Protein AF-A0A2V9I191-F1 (afdb_monomer_lite)

Foldseek 3Di:
DDDDDDDVCPVVDPDDDDDLVPDDPVDDQAQAEDEAEEDDPSCVPCVVVSVVGYVHYHYHYDDDDDDDDDPDDDQDVVNVVQVVVDPVSPDDDDPPDPPPPVVVVPDPPDDPPPDDDDDDDDDDDDDDDDDDD

Sequence (133 aa):
VPRYPELHGAERFSGPAFHSSTWDYSVDLDGKNVAVVGTGASAIQFVPQIAPRVGKLYLFQRTPPWIVPRLDFAITDKWKRRFRAGPSGNISSGARNFASSVFSAIRPSARKSRTLPAAISRAGSKIPNCAPR

Secondary structure (DSSP, 8-state):
-------TTGGG--S----TTS--TT---TT-EEEEE--SHHHHHHHH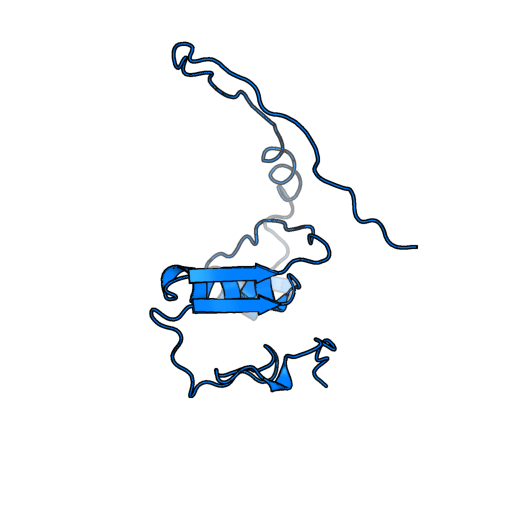HHTTTSSEEEEE-SSPPP----------HHHHHHHHT-GGGGTTS--S-SSSHHHHTS---------PPP---------------

pLDDT: mean 73.96, std 24.68, range [29.17, 97.88]

Structure (mmCIF, N/CA/C/O backbone):
data_AF-A0A2V9I191-F1
#
_entry.id   AF-A0A2V9I191-F1
#
loop_
_atom_site.group_PDB
_atom_site.id
_atom_site.type_symbol
_atom_site.label_atom_id
_atom_site.label_alt_id
_atom_site.label_comp_id
_atom_site.label_asym_id
_atom_site.label_entity_id
_atom_site.label_seq_id
_atom_site.pdbx_PDB_ins_code
_atom_site.Cartn_x
_atom_site.Cartn_y
_atom_site.Cartn_z
_atom_site.occupancy
_atom_site.B_iso_or_equiv
_atom_site.auth_seq_id
_atom_site.auth_comp_id
_atom_site.auth_asym_id
_atom_site.auth_atom_id
_atom_site.pdbx_PDB_model_num
ATOM 1 N N . VAL A 1 1 ? -2.732 -20.383 2.576 1.00 78.12 1 VAL A N 1
ATOM 2 C CA . VAL A 1 1 ? -3.880 -19.851 3.349 1.00 78.12 1 VAL A CA 1
ATOM 3 C C . VAL A 1 1 ? -3.421 -18.594 4.088 1.00 78.12 1 VAL A C 1
ATOM 5 O O . VAL A 1 1 ? -2.293 -18.620 4.576 1.00 78.12 1 VAL A O 1
ATOM 8 N N . PRO A 1 2 ? -4.197 -17.494 4.101 1.00 87.44 2 PRO A N 1
ATOM 9 C CA . PRO A 1 2 ? -3.827 -16.248 4.783 1.00 87.44 2 PRO A CA 1
ATOM 10 C C . PRO A 1 2 ? -3.688 -16.444 6.298 1.00 87.44 2 PRO A C 1
ATOM 12 O O . PRO A 1 2 ? -4.419 -17.247 6.875 1.00 87.44 2 PRO A O 1
ATOM 15 N N . ARG A 1 3 ? -2.791 -15.693 6.950 1.00 87.69 3 ARG A N 1
ATOM 16 C CA . ARG A 1 3 ? -2.651 -15.699 8.414 1.00 87.69 3 ARG A CA 1
ATOM 17 C C . ARG A 1 3 ? -3.113 -14.362 8.974 1.00 87.69 3 ARG A C 1
ATOM 19 O O . ARG A 1 3 ? -2.407 -13.365 8.854 1.00 87.69 3 ARG A O 1
ATOM 26 N N . TYR A 1 4 ? -4.274 -14.366 9.613 1.00 89.00 4 TYR A N 1
ATOM 27 C CA . TYR A 1 4 ? -4.785 -13.196 10.312 1.00 89.00 4 TYR A CA 1
ATOM 28 C C . TYR A 1 4 ? -4.152 -13.105 11.708 1.00 89.00 4 TYR A C 1
ATOM 30 O O . TYR A 1 4 ? -4.063 -14.123 12.398 1.00 89.00 4 TYR A O 1
ATOM 38 N N . PRO A 1 5 ? -3.653 -11.928 12.121 1.00 86.12 5 PRO A N 1
ATOM 39 C CA . PRO A 1 5 ? -3.225 -11.719 13.495 1.00 86.12 5 PRO A CA 1
ATOM 40 C C . PRO A 1 5 ? -4.447 -11.671 14.417 1.00 86.12 5 PRO A C 1
ATOM 42 O O . PRO A 1 5 ? -5.460 -11.061 14.080 1.00 86.12 5 PRO A O 1
ATOM 45 N N . GLU A 1 6 ? -4.331 -12.271 15.597 1.00 88.31 6 GLU A N 1
ATOM 46 C CA . GLU A 1 6 ? -5.316 -12.092 16.661 1.00 88.31 6 GLU A CA 1
ATOM 47 C C . GLU A 1 6 ? -5.154 -10.686 17.240 1.00 88.31 6 GLU A C 1
ATOM 49 O O . GLU A 1 6 ? -4.128 -10.340 17.830 1.00 88.31 6 GLU A O 1
ATOM 54 N N . LEU A 1 7 ? -6.157 -9.847 17.006 1.00 88.00 7 LEU A N 1
ATOM 55 C CA . LEU A 1 7 ? -6.208 -8.471 17.472 1.00 88.00 7 LEU A CA 1
ATOM 56 C C . LEU A 1 7 ? -7.455 -8.330 18.341 1.00 88.00 7 LEU A C 1
ATOM 58 O O . LEU A 1 7 ? -8.573 -8.389 17.835 1.00 88.00 7 LEU A O 1
ATOM 62 N N . HIS A 1 8 ? -7.267 -8.150 19.648 1.00 89.38 8 HIS A N 1
ATOM 63 C CA . HIS A 1 8 ? -8.381 -7.928 20.567 1.00 89.38 8 HIS A CA 1
ATOM 64 C C . HIS A 1 8 ? -9.185 -6.693 20.140 1.00 89.38 8 HIS A C 1
ATOM 66 O O . HIS A 1 8 ? -8.623 -5.600 20.033 1.00 89.38 8 HIS A O 1
ATOM 72 N N . GLY A 1 9 ? -10.491 -6.852 19.911 1.00 89.38 9 GLY A N 1
ATOM 73 C CA . GLY A 1 9 ? -11.363 -5.757 19.492 1.00 89.38 9 GLY A CA 1
ATOM 74 C C . GLY A 1 9 ? -11.418 -5.526 17.981 1.00 89.38 9 GLY A C 1
ATOM 75 O O . GLY A 1 9 ? -12.118 -4.606 17.555 1.00 89.38 9 GLY A O 1
ATOM 76 N N . ALA A 1 10 ? -10.720 -6.321 17.161 1.00 87.44 10 ALA A N 1
ATOM 77 C CA . ALA A 1 10 ? -10.784 -6.188 15.703 1.00 87.44 10 ALA A CA 1
ATOM 78 C C . ALA A 1 10 ? -12.190 -6.443 15.148 1.00 87.44 10 ALA A C 1
ATOM 80 O O . ALA A 1 10 ? -12.572 -5.832 14.154 1.00 87.44 10 ALA A O 1
ATOM 81 N N . GLU A 1 11 ? -12.990 -7.263 15.827 1.00 87.69 11 GLU A N 1
ATOM 82 C CA . GLU A 1 11 ? -14.394 -7.517 15.504 1.00 87.69 11 GLU A CA 1
ATOM 83 C C . GLU A 1 11 ? -15.290 -6.272 15.617 1.00 87.69 11 GLU A C 1
ATOM 85 O O . GLU A 1 11 ? -16.374 -6.234 15.043 1.00 87.69 11 GLU A O 1
ATOM 90 N N . ARG A 1 12 ? -14.843 -5.234 16.336 1.00 93.38 12 ARG A N 1
ATOM 91 C CA . ARG A 1 12 ? -15.579 -3.969 16.498 1.00 93.38 12 ARG A CA 1
ATOM 92 C C . ARG A 1 12 ? -15.276 -2.966 15.388 1.00 93.38 12 ARG A C 1
ATOM 94 O O . ARG A 1 12 ? -15.868 -1.887 15.362 1.00 93.38 12 ARG A O 1
ATOM 101 N N . PHE A 1 13 ? -14.328 -3.277 14.507 1.00 93.19 13 PHE A N 1
ATOM 102 C CA . PHE A 1 13 ? -13.984 -2.407 13.396 1.00 93.19 13 PHE A CA 1
ATOM 103 C C . PHE A 1 13 ? -15.102 -2.433 12.349 1.00 93.19 13 PHE A C 1
ATOM 105 O O . PHE A 1 13 ? -15.393 -3.466 11.758 1.00 93.19 13 PHE A O 1
ATOM 112 N N . SER A 1 14 ? -15.729 -1.281 12.120 1.00 92.88 14 SER A N 1
ATOM 113 C CA . SER A 1 14 ? -16.849 -1.132 11.182 1.00 92.88 14 SER A CA 1
ATOM 114 C C . SER A 1 14 ? -16.421 -0.832 9.742 1.00 92.88 14 SER A C 1
ATOM 116 O O . SER A 1 14 ? -17.267 -0.745 8.855 1.00 92.88 14 SER A O 1
ATOM 118 N N . GLY A 1 15 ? -15.123 -0.628 9.501 1.00 93.75 15 GLY A N 1
ATOM 119 C CA . GLY A 1 15 ? -14.584 -0.368 8.171 1.00 93.75 15 GLY A CA 1
ATOM 120 C C . GLY A 1 15 ? -14.223 -1.648 7.404 1.00 93.75 15 GLY A C 1
ATOM 121 O O . GLY A 1 15 ? -14.174 -2.732 7.985 1.00 93.75 15 GLY A O 1
ATOM 122 N N . PRO A 1 16 ? -13.898 -1.534 6.104 1.00 94.38 16 PRO A N 1
ATOM 123 C CA . PRO A 1 16 ? -13.420 -2.667 5.319 1.00 94.38 16 PRO A CA 1
ATOM 124 C C . PRO A 1 16 ? -12.080 -3.193 5.847 1.00 94.38 16 PRO A C 1
ATOM 126 O O . PRO A 1 16 ? -11.136 -2.422 6.034 1.00 94.38 16 PRO A O 1
ATOM 129 N N . ALA A 1 17 ? -11.982 -4.507 6.047 1.00 93.88 17 ALA A N 1
ATOM 130 C CA . ALA A 1 17 ? -10.766 -5.180 6.493 1.00 93.88 17 ALA A CA 1
ATOM 131 C C . ALA A 1 17 ? -10.548 -6.469 5.691 1.00 93.88 17 ALA A C 1
ATOM 133 O O . ALA A 1 17 ? -11.420 -7.332 5.634 1.00 93.88 17 ALA A O 1
ATOM 134 N N . PHE A 1 18 ? -9.373 -6.607 5.077 1.00 94.56 18 PHE A N 1
ATOM 135 C CA . PHE A 1 18 ? -9.018 -7.768 4.260 1.00 94.56 18 PHE A CA 1
ATOM 136 C C . PHE A 1 18 ? -7.510 -8.050 4.318 1.00 94.56 18 PHE A C 1
ATOM 138 O O . PHE A 1 18 ? -6.702 -7.173 4.630 1.00 94.56 18 PHE A O 1
ATOM 145 N N . HIS A 1 19 ? -7.112 -9.292 4.025 1.00 94.81 19 HIS A N 1
ATOM 146 C CA . HIS A 1 19 ? -5.701 -9.677 3.951 1.00 94.81 19 HIS A CA 1
ATOM 147 C C . HIS A 1 19 ? -5.118 -9.401 2.560 1.00 94.81 19 HIS A C 1
ATOM 149 O O . HIS A 1 19 ? -5.774 -9.622 1.547 1.00 94.81 19 HIS A O 1
ATOM 155 N N . SER A 1 20 ? -3.842 -9.008 2.491 1.00 94.31 20 SER A N 1
ATOM 156 C CA . SER A 1 20 ? -3.163 -8.678 1.220 1.00 94.31 20 SER A CA 1
ATOM 157 C C . SER A 1 20 ? -3.170 -9.800 0.166 1.00 94.31 20 SER A C 1
ATOM 159 O O . SER A 1 20 ? -3.080 -9.527 -1.023 1.00 94.31 20 SER A O 1
ATOM 161 N N . SER A 1 21 ? -3.292 -11.062 0.587 1.00 93.31 21 SER A N 1
ATOM 162 C CA . SER A 1 21 ? -3.397 -12.229 -0.308 1.00 93.31 21 SER A CA 1
ATOM 163 C C . SER A 1 21 ? -4.806 -12.481 -0.858 1.00 93.31 21 SER A C 1
ATOM 165 O O . SER A 1 21 ? -4.972 -13.315 -1.738 1.00 93.31 21 SER A O 1
ATOM 167 N N . THR A 1 22 ? -5.819 -11.836 -0.288 1.00 94.00 22 THR A N 1
ATOM 168 C CA . THR A 1 22 ? -7.233 -11.919 -0.678 1.00 94.00 22 THR A CA 1
ATOM 169 C C . THR A 1 22 ? -7.739 -10.489 -0.810 1.00 94.00 22 THR A C 1
ATOM 171 O O . THR A 1 22 ? -8.576 -10.037 -0.032 1.00 94.00 22 THR A O 1
ATOM 174 N N . TRP A 1 23 ? -7.105 -9.748 -1.718 1.00 94.62 23 TRP A N 1
ATOM 175 C CA . TRP A 1 23 ? -7.355 -8.326 -1.900 1.00 94.62 23 TRP A CA 1
ATOM 176 C C . TRP A 1 23 ? -8.783 -8.087 -2.392 1.00 94.62 23 TRP A C 1
ATOM 178 O O . TRP A 1 23 ? -9.206 -8.697 -3.374 1.00 94.62 23 TRP A O 1
ATOM 188 N N . ASP A 1 24 ? -9.506 -7.190 -1.725 1.00 95.31 24 ASP A N 1
ATOM 189 C CA . ASP A 1 24 ? -10.852 -6.791 -2.125 1.00 95.31 24 ASP A CA 1
ATOM 190 C C . ASP A 1 24 ? -10.784 -5.545 -3.019 1.00 95.31 24 ASP A C 1
ATOM 192 O O . ASP A 1 24 ? -10.443 -4.450 -2.572 1.00 95.31 24 ASP A O 1
ATOM 196 N N . TYR A 1 25 ? -11.089 -5.720 -4.304 1.00 94.75 25 TYR A N 1
ATOM 197 C CA . TYR A 1 25 ? -11.068 -4.646 -5.301 1.00 94.75 25 TYR A CA 1
ATOM 198 C C . TYR A 1 25 ? -12.329 -3.772 -5.293 1.00 94.75 25 TYR A C 1
ATOM 200 O O . TYR A 1 25 ? -12.358 -2.763 -5.994 1.00 94.75 25 TYR A O 1
ATOM 208 N N . SER A 1 26 ? -13.360 -4.133 -4.522 1.00 96.00 26 SER A N 1
ATOM 209 C CA . SER A 1 26 ? -14.562 -3.304 -4.365 1.00 96.00 26 SER A CA 1
ATOM 210 C C . SER A 1 26 ? -14.331 -2.099 -3.443 1.00 96.00 26 SER A C 1
ATOM 212 O O . SER A 1 26 ? -15.089 -1.130 -3.477 1.00 96.00 26 SER A O 1
ATOM 214 N N . VAL A 1 27 ? -13.265 -2.132 -2.635 1.00 95.19 27 VAL A N 1
ATOM 215 C CA . VAL A 1 27 ? -12.924 -1.076 -1.683 1.00 95.19 27 VAL A CA 1
ATOM 216 C C . VAL A 1 27 ? -12.053 -0.022 -2.360 1.00 95.19 27 VAL A C 1
ATOM 218 O O . VAL A 1 27 ? -10.871 -0.245 -2.622 1.00 95.19 27 VAL A O 1
ATOM 221 N N . ASP A 1 28 ? -12.618 1.164 -2.577 1.00 95.44 28 ASP A N 1
ATOM 222 C CA . ASP A 1 2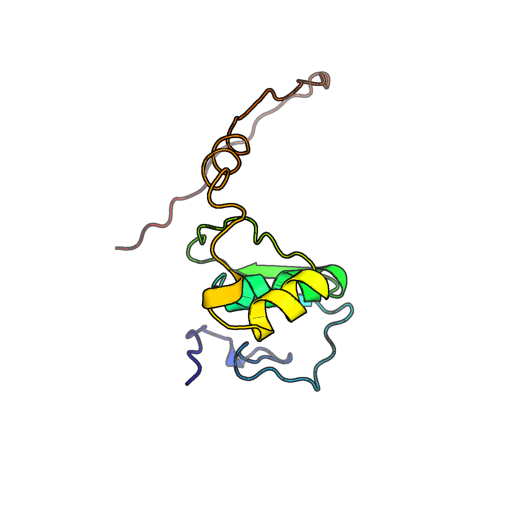8 ? -11.830 2.344 -2.930 1.00 95.44 28 ASP A CA 1
ATOM 223 C C . ASP A 1 28 ? -11.015 2.821 -1.718 1.00 95.44 28 ASP A C 1
ATOM 225 O O . ASP A 1 28 ? -11.522 2.868 -0.596 1.00 95.44 28 ASP A O 1
ATOM 229 N N . LEU A 1 29 ? -9.747 3.161 -1.928 1.00 95.75 29 LEU A N 1
ATOM 230 C CA . LEU A 1 29 ? -8.823 3.604 -0.881 1.00 95.75 29 LEU A CA 1
ATOM 231 C C . LEU A 1 29 ? -8.574 5.117 -0.915 1.00 95.75 29 LEU A C 1
ATOM 233 O O . LEU A 1 29 ? -7.982 5.652 0.027 1.00 95.75 29 LEU A O 1
ATOM 237 N N . ASP A 1 30 ? -9.028 5.810 -1.959 1.00 97.00 30 ASP A N 1
ATOM 238 C CA . ASP A 1 30 ? -8.708 7.216 -2.183 1.00 97.00 30 ASP A CA 1
ATOM 239 C C . ASP A 1 30 ? -9.257 8.100 -1.049 1.00 97.00 30 ASP A C 1
ATOM 241 O O . ASP A 1 30 ? -10.405 7.985 -0.614 1.00 97.00 30 ASP A O 1
ATOM 245 N N . GLY A 1 31 ? -8.390 8.944 -0.481 1.00 96.62 31 GLY A N 1
ATOM 246 C CA . GLY A 1 31 ? -8.727 9.839 0.633 1.00 96.62 31 GLY A CA 1
ATOM 247 C C . GLY A 1 31 ? -9.043 9.158 1.976 1.00 96.62 31 GLY A C 1
ATOM 248 O O . GLY A 1 31 ? -9.208 9.852 2.981 1.00 96.62 31 GLY A O 1
ATOM 249 N N . LYS A 1 32 ? -9.088 7.820 2.055 1.00 96.81 32 LYS A N 1
ATOM 250 C CA . LYS A 1 32 ? -9.395 7.100 3.303 1.00 96.81 32 LYS A CA 1
ATOM 251 C C . LYS A 1 32 ? -8.206 7.071 4.264 1.00 96.81 32 LYS A C 1
ATOM 253 O O . LYS A 1 32 ? -7.047 7.170 3.867 1.00 96.81 32 LYS A O 1
ATOM 258 N N . ASN A 1 33 ? -8.499 6.884 5.548 1.00 97.38 33 ASN A N 1
ATOM 259 C CA . ASN A 1 33 ? -7.484 6.555 6.545 1.00 97.38 33 ASN A CA 1
ATOM 260 C C . ASN A 1 33 ? -7.277 5.038 6.542 1.00 97.38 33 ASN A C 1
ATOM 262 O O . ASN A 1 33 ? -8.198 4.293 6.873 1.00 97.38 33 ASN A O 1
ATOM 266 N N . VAL A 1 34 ? -6.084 4.588 6.165 1.00 97.69 34 VAL A N 1
ATOM 267 C CA . VAL A 1 34 ? -5.764 3.170 5.978 1.00 97.69 34 VAL A CA 1
ATOM 268 C C . VAL A 1 34 ? -4.717 2.733 6.991 1.00 97.69 34 VAL A C 1
ATOM 270 O O . VAL A 1 34 ? -3.673 3.366 7.141 1.00 97.69 34 VAL A O 1
ATOM 273 N N . ALA A 1 35 ? -4.992 1.623 7.671 1.00 96.56 35 ALA A N 1
ATOM 274 C CA . ALA A 1 35 ? -4.071 0.955 8.578 1.00 96.56 35 ALA A CA 1
ATOM 275 C C . ALA A 1 35 ? -3.534 -0.327 7.932 1.00 96.56 35 ALA A C 1
ATOM 277 O O . ALA A 1 35 ? -4.304 -1.191 7.519 1.00 96.56 35 ALA A O 1
ATOM 278 N N . VAL A 1 36 ? -2.212 -0.467 7.870 1.00 96.62 36 VAL A N 1
ATOM 279 C CA . VAL A 1 36 ? -1.526 -1.658 7.363 1.00 96.62 36 VAL A CA 1
ATOM 280 C C . VAL A 1 36 ? -0.805 -2.336 8.516 1.00 96.62 36 VAL A C 1
ATOM 282 O O . VAL A 1 36 ? 0.080 -1.749 9.139 1.00 96.62 36 VAL A O 1
ATOM 285 N N . VAL A 1 37 ? -1.176 -3.583 8.795 1.00 95.06 37 VAL A N 1
ATOM 286 C CA . VAL A 1 37 ? -0.555 -4.395 9.844 1.00 95.06 37 VAL A CA 1
ATOM 287 C C . VAL A 1 37 ? 0.461 -5.342 9.217 1.00 95.06 37 VAL A C 1
ATOM 289 O O . VAL A 1 37 ? 0.103 -6.265 8.487 1.00 95.06 37 VAL A O 1
ATOM 292 N N . GLY A 1 38 ? 1.738 -5.120 9.526 1.00 93.50 38 GLY A N 1
ATOM 293 C CA . GLY A 1 38 ? 2.854 -5.910 9.021 1.00 93.50 38 GLY A CA 1
ATOM 294 C C . GLY A 1 38 ? 3.644 -5.215 7.910 1.00 93.50 38 GLY A C 1
ATOM 295 O O . GLY A 1 38 ? 3.111 -4.512 7.059 1.00 93.50 38 GLY A O 1
ATOM 296 N N . THR A 1 39 ? 4.953 -5.458 7.915 1.00 93.88 39 THR A N 1
ATOM 297 C CA . THR A 1 39 ? 5.946 -4.852 7.011 1.00 93.88 39 THR A CA 1
ATOM 298 C C . THR A 1 39 ? 6.683 -5.907 6.178 1.00 93.88 39 THR A C 1
ATOM 300 O O . THR A 1 39 ? 7.848 -5.747 5.833 1.00 93.88 39 THR A O 1
ATOM 303 N N . GLY A 1 40 ? 6.020 -7.026 5.873 1.00 90.81 40 GLY A N 1
ATOM 304 C CA . GLY A 1 40 ? 6.592 -8.096 5.050 1.00 90.81 40 GLY A CA 1
ATOM 305 C C . GLY A 1 40 ? 6.733 -7.723 3.568 1.00 90.81 40 GLY A C 1
ATOM 306 O O . GLY A 1 40 ? 6.416 -6.610 3.148 1.00 90.81 40 GLY A O 1
ATOM 307 N N . ALA A 1 41 ? 7.151 -8.695 2.750 1.00 90.25 41 ALA A N 1
ATOM 308 C CA 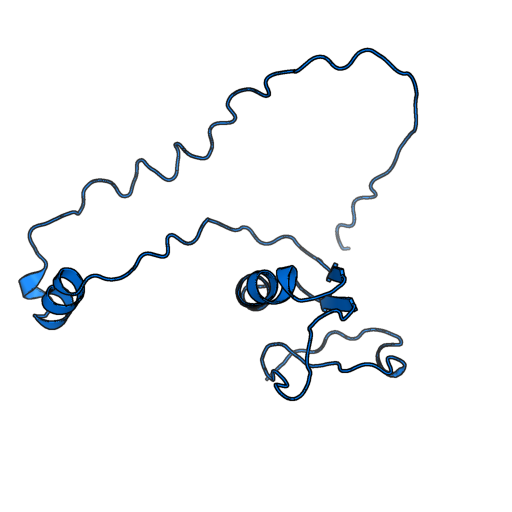. ALA A 1 41 ? 7.342 -8.507 1.309 1.00 90.25 41 ALA A CA 1
ATOM 309 C C . ALA A 1 41 ? 6.092 -7.954 0.600 1.00 90.25 41 ALA A C 1
ATOM 311 O O . ALA A 1 41 ? 6.215 -7.046 -0.218 1.00 90.25 41 ALA A O 1
ATOM 312 N N . SER A 1 42 ? 4.897 -8.437 0.958 1.00 93.62 42 SER A N 1
ATOM 313 C CA . SER A 1 42 ? 3.637 -7.952 0.384 1.00 93.62 42 SER A CA 1
ATOM 314 C C . SER A 1 42 ? 3.423 -6.462 0.658 1.00 93.62 42 SER A C 1
ATOM 316 O O . SER A 1 42 ? 3.117 -5.710 -0.261 1.00 93.62 42 SER A O 1
ATOM 318 N N . ALA A 1 43 ? 3.658 -6.006 1.894 1.00 94.50 43 ALA A N 1
ATOM 319 C CA . ALA A 1 43 ? 3.513 -4.596 2.256 1.00 94.50 43 ALA A CA 1
ATOM 320 C C . ALA A 1 43 ? 4.465 -3.708 1.445 1.00 94.50 43 ALA A C 1
ATOM 322 O O . ALA A 1 43 ? 4.037 -2.703 0.890 1.00 94.50 43 ALA A O 1
ATOM 323 N N . ILE A 1 44 ? 5.726 -4.118 1.279 1.00 92.81 44 ILE A N 1
ATOM 324 C CA . ILE A 1 44 ? 6.721 -3.381 0.478 1.00 92.81 44 ILE A CA 1
ATOM 325 C C . ILE A 1 44 ? 6.263 -3.196 -0.982 1.00 92.81 44 ILE A C 1
ATOM 327 O O . ILE A 1 44 ? 6.657 -2.229 -1.630 1.00 92.81 44 ILE A O 1
ATOM 331 N N . GLN A 1 45 ? 5.443 -4.106 -1.511 1.00 92.81 45 GLN A N 1
ATOM 332 C CA . GLN A 1 45 ? 4.945 -4.038 -2.885 1.00 92.81 45 GLN A CA 1
ATOM 333 C C . GLN A 1 45 ? 3.753 -3.084 -3.034 1.00 92.81 45 GLN A C 1
ATOM 335 O O . GLN A 1 45 ? 3.780 -2.234 -3.922 1.00 92.81 45 GLN A O 1
ATOM 340 N N . PHE A 1 46 ? 2.722 -3.197 -2.186 1.00 95.12 46 PHE A N 1
ATOM 341 C CA . PHE A 1 46 ? 1.489 -2.413 -2.363 1.00 95.12 46 PHE A CA 1
ATOM 342 C C . PHE A 1 46 ? 1.493 -1.075 -1.615 1.00 95.12 46 PHE A C 1
ATOM 344 O O . PHE A 1 46 ? 0.887 -0.117 -2.093 1.00 95.12 46 PHE A O 1
ATOM 351 N N . VAL A 1 47 ? 2.176 -0.970 -0.468 1.00 96.38 47 VAL A N 1
ATOM 352 C CA . VAL A 1 47 ? 2.178 0.255 0.351 1.00 96.38 47 VAL A CA 1
ATOM 353 C C . VAL A 1 47 ? 2.641 1.479 -0.447 1.00 96.38 47 VAL 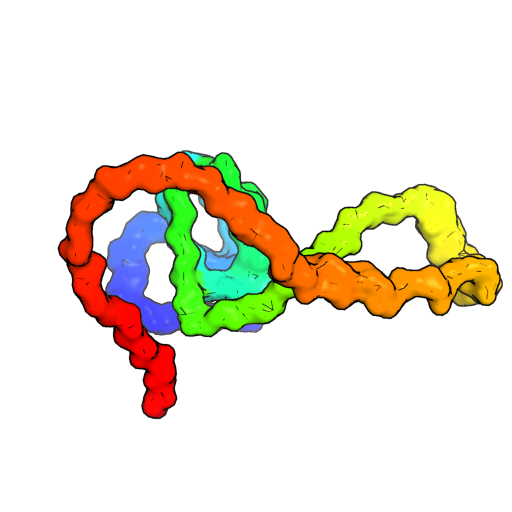A C 1
ATOM 355 O O . VAL A 1 47 ? 1.938 2.489 -0.401 1.00 96.38 47 VAL A O 1
ATOM 358 N N . PRO A 1 48 ? 3.734 1.422 -1.237 1.00 94.81 48 PRO A N 1
ATOM 359 C CA . PRO A 1 48 ? 4.154 2.563 -2.051 1.00 94.81 48 PRO A CA 1
ATOM 360 C C . PRO A 1 48 ? 3.118 2.996 -3.097 1.00 94.81 48 PRO A C 1
ATOM 362 O O . PRO A 1 48 ? 3.097 4.162 -3.474 1.00 94.81 48 PRO A O 1
ATOM 365 N N . GLN A 1 49 ? 2.266 2.075 -3.558 1.00 95.19 49 GLN A N 1
ATOM 366 C CA . GLN A 1 49 ? 1.242 2.353 -4.570 1.00 95.19 49 GLN A CA 1
ATOM 367 C C . GLN A 1 49 ? 0.000 3.022 -3.969 1.00 95.19 49 GLN A C 1
ATOM 369 O O . GLN A 1 49 ? -0.613 3.871 -4.612 1.00 95.19 49 GLN A O 1
ATOM 374 N N . ILE A 1 50 ? -0.368 2.669 -2.732 1.00 96.75 50 ILE A N 1
ATOM 375 C CA . ILE A 1 50 ? -1.538 3.250 -2.053 1.00 96.75 50 ILE A CA 1
ATOM 376 C C . ILE A 1 50 ? -1.198 4.525 -1.273 1.00 96.75 50 ILE A C 1
ATOM 378 O O . ILE A 1 50 ? -2.053 5.392 -1.132 1.00 96.75 50 ILE A O 1
ATOM 382 N N . ALA A 1 51 ? 0.043 4.673 -0.796 1.00 97.31 51 ALA A N 1
ATOM 383 C CA . ALA A 1 51 ? 0.487 5.815 0.004 1.00 97.31 51 ALA A CA 1
ATOM 384 C C . ALA A 1 51 ? 0.160 7.201 -0.596 1.00 97.31 51 ALA A C 1
ATOM 386 O O . ALA A 1 51 ? -0.284 8.050 0.172 1.00 97.31 51 ALA A O 1
ATOM 387 N N . PRO A 1 52 ? 0.328 7.462 -1.911 1.00 97.19 52 PRO A N 1
ATOM 388 C CA . PRO A 1 52 ? -0.018 8.766 -2.486 1.00 97.19 52 PRO A CA 1
ATOM 389 C C . PRO A 1 52 ? -1.527 8.986 -2.683 1.00 97.19 52 PRO A C 1
ATOM 391 O O . PRO A 1 52 ? -1.937 10.104 -2.974 1.00 97.19 52 PRO A O 1
ATOM 394 N N . ARG A 1 53 ? -2.343 7.932 -2.574 1.00 96.56 53 ARG A N 1
ATOM 395 C CA . ARG A 1 53 ? -3.785 7.956 -2.864 1.00 96.56 53 ARG A CA 1
ATOM 396 C C . ARG A 1 53 ? -4.644 8.100 -1.608 1.00 96.56 53 ARG A C 1
ATOM 398 O O . ARG A 1 53 ? -5.696 8.735 -1.631 1.00 96.56 53 ARG A O 1
ATOM 405 N N . VAL A 1 54 ? -4.205 7.496 -0.508 1.00 97.88 54 VAL A N 1
ATOM 406 C CA . VAL A 1 54 ? -4.922 7.503 0.773 1.00 97.88 54 VAL A CA 1
ATOM 407 C C . VAL A 1 54 ? -4.787 8.853 1.480 1.00 97.88 54 VAL A C 1
ATOM 409 O O . VAL A 1 54 ? -3.806 9.569 1.300 1.00 97.88 54 VAL A O 1
ATOM 412 N N . GLY A 1 55 ? -5.748 9.192 2.339 1.00 97.62 55 GLY A N 1
ATOM 413 C CA . GLY A 1 55 ? -5.697 10.422 3.134 1.00 97.62 55 GLY A CA 1
ATOM 414 C C . GLY A 1 55 ? -4.643 10.352 4.243 1.00 97.62 55 GLY A C 1
ATOM 415 O O . GLY A 1 55 ? -3.814 11.250 4.388 1.00 97.62 55 GLY A O 1
ATOM 416 N N . LYS A 1 56 ? -4.645 9.261 5.019 1.00 97.88 56 LYS A N 1
ATOM 417 C CA . LYS A 1 56 ? -3.593 8.952 6.002 1.00 97.88 56 LYS A CA 1
ATOM 418 C C . LYS A 1 56 ? -3.259 7.472 5.967 1.00 97.88 56 LYS A C 1
ATOM 420 O O . LYS A 1 56 ? -4.156 6.635 6.002 1.00 97.88 56 LYS A O 1
ATOM 425 N N . LEU A 1 57 ? -1.968 7.159 5.966 1.00 97.88 57 LEU A N 1
ATOM 426 C CA . LEU A 1 57 ? -1.469 5.792 6.036 1.00 97.88 57 LEU A CA 1
ATOM 427 C C . LEU A 1 57 ? -0.808 5.536 7.396 1.00 97.88 57 LEU A C 1
ATOM 429 O O . LEU A 1 57 ? 0.183 6.178 7.739 1.00 97.88 57 LEU A O 1
ATOM 433 N N . TYR A 1 58 ? -1.322 4.560 8.139 1.00 97.50 58 TYR A N 1
ATOM 434 C CA . TYR A 1 58 ? -0.725 4.054 9.374 1.00 97.50 58 TYR A CA 1
ATOM 435 C C . TYR A 1 58 ? -0.072 2.701 9.102 1.00 97.50 58 TYR A C 1
ATOM 437 O O . TYR A 1 58 ? -0.751 1.754 8.714 1.00 97.50 58 TYR A O 1
ATOM 445 N N . LEU A 1 59 ? 1.241 2.597 9.309 1.00 96.00 59 LEU A N 1
ATOM 446 C CA . LEU A 1 59 ? 1.991 1.357 9.111 1.00 96.00 59 LEU A CA 1
ATOM 447 C C . LEU A 1 59 ? 2.431 0.785 10.461 1.00 96.00 59 LEU A C 1
ATOM 449 O O . LEU A 1 59 ? 3.298 1.345 11.130 1.00 96.00 59 LEU A O 1
ATOM 453 N N . PHE A 1 60 ? 1.846 -0.344 10.851 1.00 94.94 60 PHE A N 1
ATOM 454 C CA . PHE A 1 60 ? 2.171 -1.033 12.096 1.00 94.94 60 PHE A CA 1
ATOM 455 C C . PHE A 1 60 ? 3.257 -2.080 11.849 1.00 94.94 60 PHE A C 1
ATOM 457 O O . PHE A 1 60 ? 3.042 -3.096 11.183 1.00 94.94 60 PHE A O 1
ATOM 464 N N . GLN A 1 61 ? 4.438 -1.830 12.411 1.00 94.38 61 GLN A N 1
ATOM 465 C CA . GLN A 1 61 ? 5.616 -2.679 12.278 1.00 94.38 61 GLN A CA 1
ATOM 466 C C . GLN A 1 61 ? 5.930 -3.387 13.596 1.00 94.38 61 GLN A C 1
ATOM 468 O O . GLN A 1 61 ? 6.122 -2.731 14.615 1.00 94.38 61 GLN A O 1
ATOM 473 N N . ARG A 1 62 ? 6.088 -4.717 13.555 1.00 93.81 62 ARG A N 1
ATOM 474 C CA . ARG A 1 62 ? 6.645 -5.483 14.685 1.00 93.81 62 ARG A CA 1
ATOM 475 C C . ARG A 1 62 ? 8.169 -5.562 14.631 1.00 93.81 62 ARG A C 1
ATOM 477 O O . ARG A 1 62 ? 8.841 -5.266 15.608 1.00 93.81 62 ARG A O 1
ATOM 484 N N . THR A 1 63 ? 8.711 -5.953 13.480 1.00 91.88 63 THR A N 1
ATOM 485 C CA . THR A 1 63 ? 10.154 -6.095 13.249 1.00 91.88 63 THR A CA 1
ATOM 486 C C . THR A 1 63 ? 10.489 -5.465 11.899 1.00 91.88 63 THR A C 1
ATOM 488 O O . THR A 1 63 ? 9.809 -5.783 10.919 1.00 91.88 63 THR A O 1
ATOM 491 N N . PRO A 1 64 ? 11.477 -4.559 11.818 1.00 89.69 64 PRO A N 1
ATOM 492 C CA . PRO A 1 64 ? 11.858 -3.947 10.552 1.00 89.69 64 PRO A CA 1
ATOM 493 C C . PRO A 1 64 ? 12.488 -4.980 9.607 1.00 89.69 64 PRO A C 1
ATOM 495 O O . PRO A 1 64 ? 13.395 -5.703 10.025 1.00 89.69 64 PRO A O 1
ATOM 498 N N . PRO A 1 65 ? 12.049 -5.060 8.339 1.00 90.44 65 PRO A N 1
ATOM 499 C CA . PRO A 1 65 ? 12.756 -5.830 7.326 1.00 90.44 65 PRO A CA 1
ATOM 500 C C . PRO A 1 65 ? 14.033 -5.100 6.882 1.00 90.44 65 PRO A C 1
ATOM 502 O O . PRO A 1 65 ? 14.087 -3.871 6.845 1.00 90.44 65 PRO A O 1
ATOM 505 N N . TRP A 1 66 ? 15.040 -5.861 6.459 1.00 91.62 66 TRP A N 1
ATOM 506 C CA . TRP A 1 66 ? 16.162 -5.317 5.696 1.00 91.62 66 TRP A CA 1
ATOM 507 C C . TRP A 1 66 ? 15.730 -5.136 4.242 1.00 91.62 66 TRP A C 1
ATOM 509 O O . TRP A 1 66 ? 15.292 -6.092 3.601 1.00 91.62 66 TRP A O 1
ATOM 519 N N . ILE A 1 67 ? 15.832 -3.914 3.721 1.00 87.25 67 ILE A N 1
ATOM 520 C CA . ILE A 1 67 ? 15.397 -3.578 2.363 1.00 87.25 67 ILE A CA 1
ATOM 521 C C . ILE A 1 67 ? 16.596 -3.063 1.576 1.00 87.25 67 ILE A C 1
ATOM 523 O O . ILE A 1 67 ? 17.307 -2.166 2.024 1.00 87.25 67 ILE A O 1
ATOM 527 N N . VAL A 1 68 ? 16.780 -3.612 0.379 1.00 90.00 68 VAL A N 1
ATOM 528 C CA . VAL A 1 68 ? 17.704 -3.089 -0.630 1.00 90.00 68 VAL A CA 1
ATOM 529 C C . VAL A 1 68 ? 16.906 -2.492 -1.790 1.00 90.00 68 VAL A C 1
ATOM 531 O O . VAL A 1 68 ? 15.825 -3.006 -2.103 1.00 90.00 68 VAL A O 1
ATOM 534 N N . PRO A 1 69 ? 17.395 -1.422 -2.443 1.00 84.38 69 PRO A N 1
ATOM 535 C CA . PRO A 1 69 ? 16.739 -0.872 -3.621 1.00 84.38 69 PRO A CA 1
ATOM 536 C C . PRO A 1 69 ? 16.559 -1.944 -4.698 1.00 84.38 69 PRO A C 1
ATOM 538 O O . PRO A 1 69 ? 17.520 -2.596 -5.110 1.00 84.38 69 PRO A O 1
ATOM 541 N N . ARG A 1 70 ? 15.322 -2.116 -5.174 1.00 83.50 70 ARG A N 1
ATOM 542 C CA . ARG A 1 70 ? 15.063 -2.920 -6.368 1.00 83.50 70 ARG A CA 1
ATOM 543 C C . ARG A 1 70 ? 15.482 -2.093 -7.574 1.00 83.50 70 ARG A C 1
ATOM 545 O O . ARG A 1 70 ? 14.883 -1.058 -7.847 1.00 83.50 70 ARG A O 1
ATOM 552 N N . LEU A 1 71 ? 16.508 -2.548 -8.282 1.00 83.06 71 LEU A N 1
ATOM 553 C CA . LEU A 1 71 ? 16.896 -1.967 -9.559 1.00 83.06 71 LEU A CA 1
ATOM 554 C C . LEU A 1 71 ? 15.944 -2.500 -10.631 1.00 83.06 71 LEU A C 1
ATOM 556 O O . LEU A 1 71 ? 16.218 -3.517 -11.262 1.00 83.06 71 LEU A O 1
ATOM 560 N N . ASP A 1 72 ? 14.786 -1.858 -10.754 1.00 81.50 72 ASP A N 1
ATOM 561 C CA . ASP A 1 72 ? 13.816 -2.169 -11.798 1.00 81.50 72 ASP A CA 1
ATOM 562 C C . ASP A 1 72 ? 14.097 -1.289 -13.020 1.00 81.50 72 ASP A C 1
ATOM 564 O O . ASP A 1 72 ? 14.155 -0.061 -12.922 1.00 81.50 72 ASP A O 1
ATOM 568 N N . PHE A 1 73 ? 14.339 -1.919 -14.165 1.00 86.12 73 PHE A N 1
ATOM 569 C CA . PHE A 1 73 ? 14.650 -1.238 -15.416 1.00 86.12 73 PHE A CA 1
ATOM 570 C C . PHE A 1 73 ? 13.927 -1.908 -16.577 1.00 86.12 73 PHE A C 1
ATOM 572 O O . PHE A 1 73 ? 13.828 -3.132 -16.664 1.00 86.12 73 PHE A O 1
ATOM 579 N N . ALA A 1 74 ? 13.450 -1.081 -17.508 1.00 86.94 74 ALA A N 1
ATOM 580 C CA . ALA A 1 74 ? 12.744 -1.556 -18.684 1.00 86.94 74 ALA A CA 1
ATOM 581 C C . ALA A 1 74 ? 13.635 -2.498 -19.511 1.00 86.94 74 ALA A C 1
ATOM 583 O O . ALA A 1 74 ? 14.705 -2.120 -19.998 1.00 86.94 74 ALA A O 1
ATOM 584 N N . ILE A 1 75 ? 13.172 -3.734 -19.704 1.00 88.12 75 ILE A N 1
ATOM 585 C CA . ILE A 1 75 ? 13.860 -4.706 -20.554 1.00 88.12 75 ILE A CA 1
ATOM 586 C C . ILE A 1 75 ? 13.667 -4.285 -22.013 1.00 88.12 75 ILE A C 1
ATOM 588 O O . ILE A 1 75 ? 12.567 -4.371 -22.563 1.00 88.12 75 ILE A O 1
ATOM 592 N N . THR A 1 76 ? 14.745 -3.839 -22.658 1.00 89.38 76 THR A N 1
ATOM 593 C CA . THR A 1 76 ? 14.701 -3.386 -24.057 1.00 89.38 76 THR A CA 1
ATOM 594 C C . THR A 1 76 ? 14.444 -4.542 -25.024 1.00 89.38 76 THR A C 1
ATOM 596 O O . THR A 1 76 ? 14.756 -5.701 -24.741 1.00 89.38 76 THR A O 1
ATOM 599 N N . ASP A 1 77 ? 13.943 -4.249 -26.226 1.00 89.88 77 ASP A N 1
ATOM 600 C CA . ASP A 1 77 ? 13.694 -5.296 -27.227 1.00 89.88 77 ASP A CA 1
ATOM 601 C C . ASP A 1 77 ? 14.973 -6.003 -27.681 1.00 89.88 77 ASP A C 1
ATOM 603 O O . ASP A 1 77 ? 14.932 -7.180 -28.040 1.00 89.88 77 ASP A O 1
ATOM 607 N N . LYS A 1 78 ? 16.126 -5.326 -27.596 1.00 85.94 78 LYS A N 1
ATOM 608 C CA . LYS A 1 78 ? 17.442 -5.948 -27.795 1.00 85.94 78 LYS A CA 1
ATOM 609 C C . LYS A 1 78 ? 17.688 -7.045 -26.757 1.00 85.94 78 LYS A C 1
ATOM 611 O O . LYS A 1 78 ? 18.052 -8.156 -27.138 1.00 85.94 78 LYS A O 1
ATOM 616 N N . TRP A 1 79 ? 17.436 -6.760 -25.478 1.00 84.50 79 TRP A N 1
ATOM 617 C CA . TRP A 1 79 ? 17.520 -7.754 -24.406 1.00 84.50 79 TRP A CA 1
ATOM 618 C C . TRP A 1 79 ? 16.508 -8.885 -24.607 1.00 84.50 79 TRP A C 1
ATOM 620 O O . TRP A 1 79 ? 16.892 -10.050 -24.563 1.00 84.50 79 TRP A O 1
ATOM 630 N N . LYS A 1 80 ? 15.248 -8.575 -24.942 1.00 87.75 80 LYS A N 1
ATOM 631 C CA . LYS A 1 80 ? 14.220 -9.599 -25.218 1.00 87.75 80 LYS A CA 1
ATOM 632 C C . LYS A 1 80 ? 14.592 -10.516 -26.385 1.00 87.75 80 LYS A C 1
ATOM 634 O O . LYS A 1 80 ? 14.320 -11.711 -26.327 1.00 87.75 80 LYS A O 1
ATOM 639 N N . ARG A 1 81 ? 15.165 -9.979 -27.472 1.00 86.31 81 ARG A N 1
ATOM 640 C CA . ARG A 1 81 ? 15.649 -10.791 -28.607 1.00 86.31 81 ARG A CA 1
ATOM 641 C C . ARG A 1 81 ? 16.792 -11.703 -28.175 1.00 86.31 81 ARG A C 1
ATOM 643 O O . ARG A 1 81 ? 16.797 -12.876 -28.526 1.00 86.31 81 ARG A O 1
ATOM 650 N N . ARG A 1 82 ? 17.714 -11.182 -27.363 1.00 81.06 82 ARG A N 1
ATOM 651 C CA . ARG A 1 82 ? 18.858 -11.943 -26.857 1.00 81.06 82 ARG A CA 1
ATOM 652 C C . ARG A 1 82 ? 18.449 -13.067 -25.898 1.00 81.06 82 ARG A C 1
ATOM 654 O O . ARG A 1 82 ? 18.978 -14.163 -26.013 1.00 81.06 82 ARG A O 1
ATOM 661 N N . PHE A 1 83 ? 17.470 -12.841 -25.019 1.00 83.81 83 PHE A N 1
ATOM 662 C CA . PHE A 1 83 ? 16.920 -13.896 -24.157 1.00 83.81 83 PHE A CA 1
ATOM 663 C C . PHE A 1 83 ? 16.132 -14.960 -24.938 1.00 83.81 83 PHE A C 1
ATOM 665 O O . PHE A 1 83 ? 16.194 -16.134 -24.589 1.00 83.81 83 PHE A O 1
ATOM 672 N N . ARG A 1 84 ? 15.438 -14.579 -26.022 1.00 85.19 84 ARG A N 1
ATOM 673 C CA . ARG A 1 84 ? 14.710 -15.521 -26.894 1.00 85.19 84 ARG A CA 1
ATOM 674 C C . ARG A 1 84 ? 15.619 -16.417 -27.738 1.00 85.19 84 ARG A C 1
ATOM 676 O O . ARG A 1 84 ? 15.223 -17.529 -28.057 1.00 85.19 84 ARG A O 1
ATOM 683 N N . ALA A 1 85 ? 16.827 -15.963 -28.072 1.00 83.19 85 ALA A N 1
ATOM 684 C CA . ALA A 1 85 ? 17.790 -16.709 -28.889 1.00 83.19 85 ALA A CA 1
ATOM 685 C C . ALA A 1 85 ? 18.471 -17.894 -28.160 1.00 83.19 85 ALA A C 1
ATOM 687 O O . ALA A 1 85 ? 19.345 -18.543 -28.729 1.00 83.19 85 ALA A O 1
ATOM 688 N N . GLY A 1 86 ? 18.083 -18.185 -26.912 1.00 74.50 86 GLY A N 1
ATOM 689 C CA . GLY A 1 86 ? 18.602 -19.303 -26.125 1.00 74.50 86 GLY A CA 1
ATOM 690 C C . GLY A 1 86 ? 19.954 -19.031 -25.439 1.00 74.50 86 GLY A C 1
ATOM 691 O O . GLY A 1 86 ? 20.554 -17.965 -25.614 1.00 74.50 86 GLY A O 1
ATOM 692 N N . PRO A 1 87 ? 20.454 -19.985 -24.628 1.00 65.38 87 PRO A N 1
ATOM 693 C CA . PRO A 1 87 ? 21.671 -19.819 -23.822 1.00 65.38 87 PRO A CA 1
ATOM 694 C C . PRO A 1 87 ? 22.924 -19.485 -24.648 1.00 65.38 87 PRO A C 1
ATOM 696 O O . PRO A 1 87 ? 23.769 -18.705 -24.211 1.00 65.38 87 PRO A O 1
ATOM 699 N N . SER A 1 88 ? 23.016 -20.005 -25.874 1.00 60.66 88 SER A N 1
ATOM 700 C CA . SER A 1 88 ? 24.171 -19.835 -26.766 1.00 60.66 88 SER A CA 1
ATOM 701 C C . SER A 1 88 ? 24.326 -18.405 -27.300 1.00 60.66 88 SER A C 1
ATOM 703 O O . SER A 1 88 ? 25.430 -17.986 -27.639 1.00 60.66 88 SER A O 1
ATOM 705 N N . GLY A 1 89 ? 23.246 -17.615 -27.322 1.00 56.84 89 GLY A N 1
ATOM 706 C CA . GLY A 1 89 ? 23.275 -16.204 -27.723 1.00 56.84 89 GLY A CA 1
ATOM 707 C C . GLY A 1 89 ? 23.840 -15.254 -26.658 1.00 56.84 89 GLY A C 1
ATOM 708 O O . GLY A 1 89 ? 23.927 -14.051 -26.913 1.00 56.84 89 GLY A O 1
ATOM 709 N N . ASN A 1 90 ? 24.208 -15.759 -25.471 1.00 57.53 90 ASN A N 1
ATOM 710 C CA . ASN A 1 90 ? 24.506 -14.954 -24.281 1.00 57.53 90 ASN A CA 1
ATOM 711 C C . ASN A 1 90 ? 25.973 -14.936 -23.809 1.00 57.53 90 ASN A C 1
ATOM 713 O O . ASN A 1 90 ? 26.259 -14.263 -22.823 1.00 57.53 90 ASN A O 1
ATOM 717 N N . ILE A 1 91 ? 26.928 -15.565 -24.504 1.00 55.09 91 ILE A N 1
ATOM 718 C CA . ILE A 1 91 ? 28.259 -15.835 -23.916 1.00 55.09 91 ILE A CA 1
ATOM 719 C C . ILE A 1 91 ? 29.304 -14.696 -23.950 1.00 55.09 91 ILE A C 1
ATOM 721 O O . ILE A 1 91 ? 30.378 -14.852 -23.384 1.00 55.09 91 ILE A O 1
ATOM 725 N N . SER A 1 92 ? 29.035 -13.523 -24.533 1.00 50.78 92 SER A N 1
ATOM 726 C CA . SER A 1 92 ? 30.119 -12.554 -24.813 1.00 50.78 92 SER A CA 1
ATOM 727 C C . SER A 1 92 ? 29.930 -11.108 -24.340 1.00 50.78 92 SER A C 1
ATOM 729 O O . SER A 1 92 ? 30.627 -10.218 -24.828 1.00 50.78 92 SER A O 1
ATOM 731 N N . SER A 1 93 ? 29.048 -10.792 -23.382 1.00 45.84 93 SER A N 1
ATOM 732 C CA . SER A 1 93 ? 29.023 -9.414 -22.845 1.00 45.84 93 SER A CA 1
ATOM 733 C C . SER A 1 93 ? 28.490 -9.316 -21.416 1.00 45.84 93 SER A C 1
ATOM 735 O O . SER A 1 93 ? 27.287 -9.402 -21.202 1.00 45.84 93 SER A O 1
ATOM 737 N N . GLY A 1 94 ? 29.378 -9.031 -20.455 1.00 46.28 94 GLY A N 1
ATOM 738 C CA . GLY A 1 94 ? 28.984 -8.224 -19.293 1.00 46.28 94 GLY A CA 1
ATOM 739 C C . GLY A 1 94 ? 29.080 -8.832 -17.895 1.00 46.28 94 GLY A C 1
ATOM 740 O O . GLY A 1 94 ? 28.449 -8.300 -16.996 1.00 46.28 94 GLY A O 1
ATOM 741 N N . ALA A 1 95 ? 29.893 -9.863 -17.651 1.00 48.06 95 ALA A N 1
ATOM 742 C CA . ALA A 1 95 ? 30.244 -10.296 -16.286 1.00 48.06 95 ALA A CA 1
ATOM 743 C C . ALA A 1 95 ? 31.251 -9.357 -15.573 1.00 48.06 95 ALA A C 1
ATOM 745 O O . ALA A 1 95 ? 32.041 -9.789 -14.739 1.00 48.06 95 ALA A O 1
ATOM 746 N N . ARG A 1 96 ? 31.267 -8.058 -15.895 1.00 46.84 96 ARG A N 1
ATOM 747 C CA . ARG A 1 96 ? 32.115 -7.066 -15.221 1.00 46.84 96 ARG A CA 1
ATOM 748 C C . ARG A 1 96 ? 31.234 -5.908 -14.771 1.00 46.84 96 ARG A C 1
ATOM 750 O O . ARG A 1 96 ? 30.617 -5.269 -15.613 1.00 46.84 96 ARG A O 1
ATOM 757 N N . ASN A 1 97 ? 31.215 -5.677 -13.456 1.00 42.22 97 ASN A N 1
ATOM 758 C CA . ASN A 1 97 ? 30.599 -4.559 -12.714 1.00 42.22 97 ASN A CA 1
ATOM 759 C C . ASN A 1 97 ? 29.364 -4.887 -11.848 1.00 42.22 97 ASN A C 1
ATOM 761 O O . ASN A 1 97 ? 28.562 -4.002 -11.578 1.00 42.22 97 ASN A O 1
ATOM 765 N N . PHE A 1 98 ? 29.229 -6.111 -11.324 1.00 48.56 98 PHE A N 1
ATOM 766 C CA . PHE A 1 98 ? 28.251 -6.391 -10.253 1.00 48.56 98 PHE A CA 1
ATOM 767 C C . PHE A 1 98 ? 28.752 -5.985 -8.846 1.00 48.56 98 PHE A C 1
ATOM 769 O O . PHE A 1 98 ? 27.956 -5.784 -7.936 1.00 48.56 98 PHE A O 1
ATOM 776 N N . ALA A 1 99 ? 30.065 -5.806 -8.654 1.00 41.44 99 ALA A N 1
ATOM 777 C CA . ALA A 1 99 ? 30.655 -5.634 -7.322 1.00 41.44 99 ALA A CA 1
ATOM 778 C C . ALA A 1 99 ? 30.855 -4.174 -6.852 1.00 41.44 99 ALA A C 1
ATOM 780 O O . ALA A 1 99 ? 31.041 -3.957 -5.658 1.00 41.44 99 ALA A O 1
ATOM 781 N N . SER A 1 100 ? 30.814 -3.155 -7.725 1.00 38.69 100 SER A N 1
ATOM 782 C CA . SER A 1 100 ? 31.205 -1.782 -7.333 1.00 38.69 100 SER A CA 1
ATOM 783 C C . SER A 1 100 ? 30.054 -0.856 -6.909 1.00 38.69 100 SER A C 1
ATOM 785 O O . SER A 1 100 ? 30.298 0.106 -6.181 1.00 38.69 100 SER A O 1
ATOM 787 N N . SER A 1 101 ? 28.798 -1.130 -7.283 1.00 40.62 101 SER A N 1
ATOM 788 C CA . SER A 1 101 ? 27.677 -0.218 -6.973 1.00 40.62 101 SER A CA 1
ATOM 789 C C . SER A 1 101 ? 26.976 -0.473 -5.636 1.00 40.62 101 SER A C 1
ATOM 791 O O . SER A 1 101 ? 26.308 0.428 -5.138 1.00 40.62 101 SER A O 1
ATOM 793 N N . VAL A 1 102 ? 27.147 -1.643 -5.011 1.00 45.94 102 VAL A N 1
ATOM 794 C CA . VAL A 1 102 ? 26.505 -1.939 -3.713 1.00 45.94 102 VAL A CA 1
ATOM 795 C C . VAL A 1 102 ? 27.256 -1.287 -2.541 1.00 45.94 102 VAL A C 1
ATOM 797 O O . VAL A 1 102 ? 26.631 -0.870 -1.572 1.00 45.94 102 VAL A O 1
ATOM 800 N N . PHE A 1 103 ? 28.578 -1.099 -2.643 1.00 40.22 103 PHE A N 1
ATOM 801 C CA . PHE A 1 103 ? 29.381 -0.518 -1.556 1.00 40.22 103 PHE A CA 1
ATOM 802 C C . PHE A 1 103 ? 29.494 1.019 -1.611 1.00 40.22 103 PHE A C 1
ATOM 804 O O . PHE A 1 103 ? 29.678 1.664 -0.582 1.00 40.22 103 PHE A O 1
ATOM 811 N N . SER A 1 104 ? 29.334 1.639 -2.788 1.00 42.97 104 SER A N 1
ATOM 812 C CA . SER A 1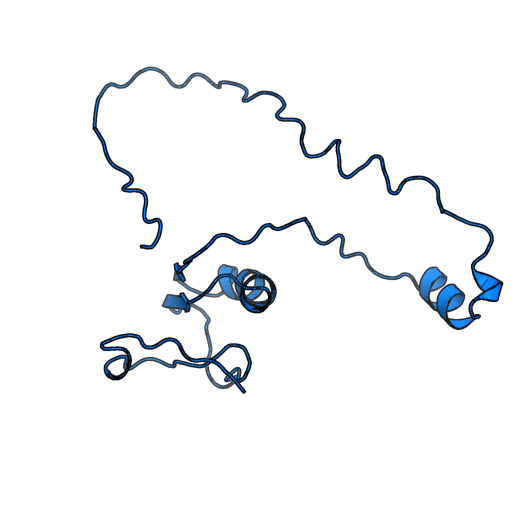 104 ? 29.433 3.103 -2.938 1.00 42.97 104 SER A CA 1
ATOM 813 C C . SER A 1 104 ? 28.193 3.866 -2.450 1.00 42.97 104 SER A C 1
ATOM 815 O O . SER A 1 104 ? 28.299 5.059 -2.166 1.00 42.97 104 SER A O 1
ATOM 817 N N . ALA A 1 105 ? 27.030 3.217 -2.347 1.00 47.91 105 ALA A N 1
ATOM 818 C CA . ALA A 1 105 ? 25.801 3.841 -1.845 1.00 47.91 105 ALA A CA 1
ATOM 819 C C . ALA A 1 105 ? 25.691 3.811 -0.304 1.00 47.91 105 ALA A C 1
ATOM 821 O O . ALA A 1 105 ? 24.823 4.467 0.264 1.00 47.91 105 ALA A O 1
ATOM 822 N N . ILE A 1 106 ? 26.600 3.097 0.374 1.00 50.22 106 ILE A N 1
ATOM 823 C CA . ILE A 1 106 ? 26.701 3.004 1.840 1.00 50.22 106 ILE A CA 1
ATOM 824 C C . ILE A 1 106 ? 27.966 3.749 2.306 1.00 50.22 106 ILE A C 1
ATOM 826 O O . ILE A 1 106 ? 28.755 3.260 3.109 1.00 50.22 106 ILE A O 1
ATOM 830 N N . ARG A 1 107 ? 28.203 4.956 1.778 1.00 33.97 107 ARG A N 1
ATOM 831 C CA . ARG A 1 107 ? 29.174 5.895 2.356 1.00 33.97 107 ARG A CA 1
ATOM 832 C C . ARG A 1 107 ? 28.391 7.029 3.022 1.00 33.97 107 ARG A C 1
ATOM 834 O O . ARG A 1 107 ? 27.774 7.819 2.307 1.00 33.97 107 ARG A O 1
ATOM 841 N N . PRO A 1 108 ? 28.385 7.146 4.361 1.00 45.56 108 PRO A N 1
ATOM 842 C CA . PRO A 1 108 ? 27.805 8.305 5.019 1.00 45.56 108 PRO A CA 1
ATOM 843 C C . PRO A 1 108 ? 28.744 9.493 4.776 1.00 45.56 108 PRO A C 1
ATOM 845 O O . PRO A 1 108 ? 29.748 9.661 5.460 1.00 45.56 108 PRO A O 1
ATOM 848 N N . SER A 1 109 ? 28.453 10.295 3.754 1.00 37.19 109 SER A N 1
ATOM 849 C CA . SER A 1 109 ? 29.190 11.520 3.446 1.00 37.19 109 SER A CA 1
ATOM 850 C C . SER A 1 109 ? 28.369 12.733 3.880 1.00 37.19 109 SER A C 1
ATOM 852 O O . SER A 1 109 ? 27.420 13.134 3.216 1.00 37.19 109 SER A O 1
ATOM 854 N N . ALA A 1 110 ? 28.758 13.269 5.038 1.00 42.12 110 ALA A N 1
ATOM 855 C CA . ALA A 1 110 ? 28.616 14.657 5.469 1.00 42.12 110 ALA A CA 1
ATOM 856 C C . ALA A 1 110 ? 27.216 15.302 5.397 1.00 42.12 110 ALA A C 1
ATOM 858 O O . ALA A 1 110 ? 26.834 15.986 4.448 1.00 42.12 110 ALA A O 1
ATOM 859 N N . ARG A 1 111 ? 26.522 15.233 6.539 1.00 43.19 111 ARG A N 1
ATOM 860 C CA . ARG A 1 111 ? 25.582 16.257 7.011 1.00 43.19 111 ARG A CA 1
ATOM 861 C C . ARG A 1 111 ? 26.241 17.643 6.879 1.00 43.19 111 ARG A C 1
ATOM 863 O O . ARG A 1 111 ? 27.011 18.033 7.752 1.00 43.19 111 ARG A O 1
ATOM 870 N N . LYS A 1 112 ? 25.938 18.403 5.818 1.00 37.00 112 LYS A N 1
ATOM 871 C CA . LYS A 1 112 ? 26.187 19.855 5.794 1.00 37.00 112 LYS A CA 1
ATOM 872 C C . LYS A 1 112 ? 25.304 20.472 6.876 1.00 37.00 112 LYS A C 1
ATOM 874 O O . LYS A 1 112 ? 24.093 20.595 6.705 1.00 37.00 112 LYS A O 1
ATOM 879 N N . SER A 1 113 ? 25.905 20.810 8.012 1.00 39.59 113 SER A N 1
ATOM 880 C CA . SER A 1 113 ? 25.274 21.597 9.064 1.00 39.59 113 SER A CA 1
ATOM 881 C C . SER A 1 113 ? 24.964 22.986 8.513 1.00 39.59 113 SER A C 1
ATOM 883 O O . SER A 1 113 ? 25.812 23.877 8.530 1.00 39.59 113 SER A O 1
ATOM 885 N N . ARG A 1 114 ? 23.749 23.177 7.996 1.00 40.25 114 ARG A N 1
ATOM 886 C CA . ARG A 1 114 ? 23.195 24.518 7.848 1.00 40.25 114 ARG A CA 1
ATOM 887 C C . ARG A 1 114 ? 22.754 24.946 9.241 1.00 40.25 114 ARG A C 1
ATOM 889 O O . ARG A 1 114 ? 21.789 24.417 9.785 1.00 40.25 114 ARG A O 1
ATOM 896 N N . THR A 1 115 ? 23.560 25.813 9.830 1.00 36.94 115 THR A N 1
ATOM 897 C CA . THR A 1 115 ? 23.316 26.514 11.085 1.00 36.94 115 THR A CA 1
ATOM 898 C C . THR A 1 115 ? 21.887 27.061 11.118 1.00 36.94 115 THR A C 1
ATOM 900 O O . THR A 1 115 ? 21.503 27.893 10.300 1.00 36.94 115 THR A O 1
ATOM 903 N N . LEU A 1 116 ? 21.088 26.566 12.060 1.00 37.31 116 LEU A N 1
ATOM 904 C CA . LEU A 1 116 ? 19.909 27.257 12.571 1.00 37.31 116 LEU A CA 1
ATOM 905 C C . LEU A 1 116 ? 20.310 27.823 13.939 1.00 37.31 116 LEU A C 1
ATOM 907 O O . LEU A 1 116 ? 20.924 27.088 14.719 1.00 37.31 116 LEU A O 1
ATOM 911 N N . PRO A 1 117 ? 20.047 29.110 14.220 1.00 34.47 117 PRO A N 1
ATOM 912 C CA . PRO A 1 117 ? 20.423 29.705 15.489 1.00 34.47 117 PRO A CA 1
ATOM 913 C C . PRO A 1 117 ? 19.609 29.101 16.636 1.00 34.47 117 PRO A C 1
ATOM 915 O O . PRO A 1 117 ? 18.496 28.603 16.465 1.00 34.47 117 PRO A O 1
ATOM 918 N N . ALA A 1 118 ? 20.239 29.129 17.803 1.00 36.53 118 ALA A N 1
ATOM 919 C CA . ALA A 1 118 ? 19.808 28.520 19.043 1.00 36.53 118 ALA A CA 1
ATOM 920 C C . ALA A 1 118 ? 18.405 28.952 19.501 1.00 36.53 118 ALA A C 1
ATOM 922 O O . ALA A 1 118 ? 18.139 30.132 19.702 1.00 36.53 118 ALA A O 1
ATOM 923 N N . ALA A 1 119 ? 17.572 27.956 19.801 1.00 34.50 119 ALA A N 1
ATOM 924 C CA . ALA A 1 119 ? 16.499 28.042 20.783 1.00 34.50 119 ALA A CA 1
ATOM 925 C C . ALA A 1 119 ? 16.403 26.687 21.518 1.00 34.50 119 ALA A C 1
ATOM 927 O O . ALA A 1 119 ? 15.815 25.729 21.028 1.00 34.50 119 ALA A O 1
ATOM 928 N N . ILE A 1 120 ? 17.144 26.571 22.630 1.00 34.72 120 ILE A N 1
ATOM 929 C CA . ILE A 1 120 ? 16.639 26.258 23.989 1.00 34.72 120 ILE A CA 1
ATOM 930 C C . ILE A 1 120 ? 15.237 25.584 23.976 1.00 34.72 120 ILE A C 1
ATOM 932 O O . ILE A 1 120 ? 14.305 26.179 23.463 1.00 34.72 120 ILE A O 1
ATOM 936 N N . SER A 1 121 ? 14.928 24.408 24.540 1.00 31.69 121 SER A N 1
ATOM 937 C CA . SER A 1 121 ? 15.423 23.692 25.722 1.00 31.69 121 SER A CA 1
ATOM 938 C C . SER A 1 121 ? 14.802 22.280 25.785 1.00 31.69 121 SER A C 1
ATOM 940 O O . SER A 1 121 ? 13.666 22.089 25.367 1.00 31.69 121 SER A O 1
ATOM 942 N N . ARG A 1 122 ? 15.533 21.329 26.380 1.00 33.25 122 ARG A N 1
ATOM 943 C CA . ARG A 1 122 ? 15.084 20.168 27.189 1.00 33.25 122 ARG A CA 1
ATOM 944 C C . ARG A 1 122 ? 13.644 19.622 27.047 1.00 33.25 122 ARG A C 1
ATOM 946 O O . ARG A 1 122 ? 12.708 20.190 27.590 1.00 33.25 122 ARG A O 1
ATOM 953 N N . ALA A 1 123 ? 13.555 18.370 26.595 1.00 34.78 123 ALA A N 1
ATOM 954 C CA . ALA A 1 123 ? 12.919 17.224 27.277 1.00 34.78 123 ALA A CA 1
ATOM 955 C C . ALA A 1 123 ? 13.278 15.976 26.437 1.00 34.78 123 ALA A C 1
ATOM 957 O O . ALA A 1 123 ? 13.130 15.992 25.227 1.00 34.78 123 ALA A O 1
ATOM 958 N N . GLY A 1 124 ? 13.872 14.892 26.925 1.00 29.17 124 GLY A N 1
ATOM 959 C CA . GLY A 1 124 ? 13.601 14.229 28.185 1.00 29.17 124 GLY A CA 1
ATOM 960 C C . GLY A 1 124 ? 12.983 12.857 27.897 1.00 29.17 124 GLY A C 1
ATOM 961 O O . GLY A 1 124 ? 11.784 12.689 28.031 1.00 29.17 124 GLY A O 1
ATOM 962 N N . SER A 1 125 ? 13.838 11.874 27.600 1.00 34.28 125 SER A N 1
ATOM 963 C CA . SER A 1 125 ? 13.666 10.459 27.974 1.00 34.28 125 SER A CA 1
ATOM 964 C C . SER A 1 125 ? 12.664 9.546 27.224 1.00 34.28 125 SER A C 1
ATOM 966 O O . SER A 1 125 ? 11.518 9.890 26.976 1.00 34.28 125 SER A O 1
ATOM 968 N N . LYS A 1 126 ? 13.133 8.297 27.036 1.00 31.83 126 LYS A N 1
ATOM 969 C CA . LYS A 1 126 ? 12.405 7.018 26.880 1.00 31.83 126 LYS A CA 1
ATOM 970 C C . LYS A 1 126 ? 11.809 6.666 25.509 1.00 31.83 126 LYS A C 1
ATOM 972 O O . LYS A 1 126 ? 10.631 6.853 25.247 1.00 31.83 126 LYS A O 1
ATOM 977 N N . ILE A 1 127 ? 12.606 5.941 24.722 1.00 38.75 127 ILE A N 1
ATOM 978 C CA . ILE A 1 127 ? 12.101 4.878 23.841 1.00 38.75 127 ILE A CA 1
ATOM 979 C C . ILE A 1 127 ? 12.303 3.561 24.611 1.00 38.75 127 ILE A C 1
ATOM 981 O O . ILE A 1 127 ? 13.454 3.144 24.757 1.00 38.75 127 ILE A O 1
ATOM 985 N N . PRO A 1 128 ? 11.267 2.915 25.181 1.00 37.97 128 PRO A N 1
ATOM 986 C CA . PRO A 1 128 ? 11.450 1.608 25.789 1.00 37.97 128 PRO A CA 1
ATOM 987 C C . PRO A 1 128 ? 11.571 0.532 24.704 1.00 37.97 128 PRO A C 1
ATOM 989 O O . PRO A 1 128 ? 10.686 0.317 23.878 1.00 37.97 128 PRO A O 1
ATOM 992 N N . ASN A 1 129 ? 12.724 -0.124 24.748 1.00 39.34 129 ASN A N 1
ATOM 993 C CA . ASN A 1 129 ? 13.119 -1.308 24.009 1.00 39.34 129 ASN A CA 1
ATOM 994 C C . ASN A 1 129 ? 12.140 -2.465 24.301 1.00 39.34 129 ASN A C 1
ATOM 996 O O . ASN A 1 129 ? 12.057 -2.920 25.439 1.00 39.34 129 ASN A O 1
ATOM 1000 N N . CYS A 1 130 ? 11.394 -2.934 23.298 1.00 31.66 130 CYS A N 1
ATOM 1001 C CA . CYS A 1 130 ? 10.591 -4.157 23.391 1.00 31.66 130 CYS A CA 1
ATOM 1002 C C . CYS A 1 130 ? 11.317 -5.288 22.656 1.00 31.66 130 CYS A C 1
ATOM 1004 O O . CYS A 1 130 ? 11.140 -5.471 21.453 1.00 31.66 130 CYS A O 1
ATOM 1006 N N . ALA A 1 131 ? 12.132 -6.040 23.395 1.00 30.80 131 ALA A N 1
ATOM 1007 C CA . ALA A 1 131 ? 12.595 -7.369 23.004 1.00 30.80 131 ALA A CA 1
ATOM 1008 C C . ALA A 1 131 ? 11.745 -8.423 23.747 1.00 30.80 131 ALA A C 1
ATOM 1010 O O . ALA A 1 131 ? 11.428 -8.208 24.921 1.00 30.80 131 ALA A O 1
ATOM 1011 N N . PRO A 1 132 ? 11.327 -9.521 23.092 1.00 46.56 132 PRO A N 1
ATOM 1012 C CA . PRO A 1 132 ? 10.423 -10.500 23.689 1.00 46.56 132 PRO A CA 1
ATOM 1013 C C . PRO A 1 132 ? 11.153 -11.418 24.682 1.00 46.56 132 PRO A C 1
ATOM 1015 O O . PRO A 1 132 ? 12.284 -11.832 24.425 1.00 46.56 132 PRO A O 1
ATOM 1018 N N . ARG A 1 133 ? 10.483 -11.722 25.801 1.00 34.50 133 ARG A N 1
ATOM 1019 C CA . ARG A 1 133 ? 10.750 -12.903 26.633 1.00 34.50 133 ARG A CA 1
ATOM 1020 C C . ARG A 1 133 ? 10.041 -14.112 26.041 1.00 34.50 133 ARG A C 1
ATOM 1022 O O . ARG A 1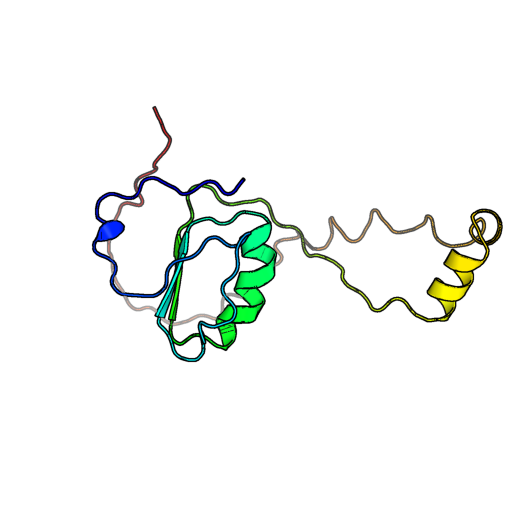 133 ? 8.943 -13.900 25.477 1.00 34.50 133 ARG A O 1
#

Radius of gyration: 23.18 Å; chains: 1; bounding box: 49×50×57 Å